Protein AF-A0A0S7WS50-F1 (afdb_monomer)

Foldseek 3Di:
DDPPDPPPPQAADDLVLVVQLVVVLVVCLVVLLVPALRSLVVSLLCQQQQQADCPPQRNRHHPSCVVSQKAKAAQPPRHRHHSVLSNLLRVQLSVLSNLSNDPPVSVVSSVVSNVVSCVQQSVCLVPDPQSHGPSCVRSNIGMGGDDDPDDD

InterPro domains:
  IPR010432 RDD [PF06271] (53-140)

Radius of gyration: 16.13 Å; Cα contacts (8 Å, |Δi|>4): 252; chains: 1; bounding box: 44×35×50 Å

Solvent-accessible surface area (backbone atoms only — not comparable to full-atom values): 7730 Å² total; per-residue (Å²): 132,83,81,78,70,75,82,68,79,78,43,69,46,55,68,67,47,54,49,52,12,48,50,47,44,49,51,54,33,52,61,32,41,72,40,74,46,63,20,13,52,52,26,23,50,41,52,21,31,36,29,16,39,72,47,93,88,42,66,14,18,31,70,18,26,54,76,53,42,36,40,46,20,33,66,89,76,60,43,66,29,41,48,71,44,16,32,54,34,18,44,79,68,19,50,16,39,53,40,32,29,40,75,73,62,18,41,55,55,10,48,52,48,33,51,52,48,50,51,55,39,49,50,35,26,74,69,33,95,82,44,44,28,68,29,28,61,71,41,48,33,44,55,31,46,69,76,73,90,83,76,131

Structure (mmCIF, N/CA/C/O backbone):
data_AF-A0A0S7WS50-F1
#
_entry.id   AF-A0A0S7WS50-F1
#
loop_
_atom_site.group_PDB
_atom_site.id
_atom_site.type_symbol
_atom_site.label_atom_id
_atom_site.label_alt_id
_atom_site.label_comp_id
_atom_site.label_asym_id
_atom_site.label_entity_id
_atom_site.label_seq_id
_atom_site.pdbx_PDB_ins_code
_atom_site.Cartn_x
_atom_site.Cartn_y
_atom_site.Cartn_z
_atom_site.occupancy
_atom_site.B_iso_or_equiv
_atom_site.auth_seq_id
_atom_site.auth_comp_id
_atom_site.auth_asym_id
_atom_site.auth_atom_id
_atom_site.pdbx_PDB_model_num
ATOM 1 N N . MET A 1 1 ? -15.548 21.085 31.345 1.00 38.19 1 MET A N 1
ATOM 2 C CA . MET A 1 1 ? -16.474 20.033 30.889 1.00 38.19 1 MET A CA 1
ATOM 3 C C . MET A 1 1 ? -15.911 19.538 29.576 1.00 38.19 1 MET A C 1
ATOM 5 O O . MET A 1 1 ? -15.878 20.313 28.632 1.00 38.19 1 MET A O 1
ATOM 9 N N . ALA A 1 2 ? -15.294 18.358 29.577 1.00 42.81 2 ALA A N 1
ATOM 10 C CA . ALA A 1 2 ? -14.819 17.744 28.345 1.00 42.81 2 ALA A CA 1
ATOM 11 C C . ALA A 1 2 ? -16.060 17.282 27.576 1.00 42.81 2 ALA A C 1
ATOM 13 O O . ALA A 1 2 ? -16.876 16.563 28.146 1.00 42.81 2 ALA A O 1
ATOM 14 N N . GLU A 1 3 ? -16.243 17.756 26.345 1.00 45.44 3 GLU A N 1
ATOM 15 C CA . GLU A 1 3 ? -17.222 17.171 25.430 1.00 45.44 3 GLU A CA 1
ATOM 16 C C . GLU A 1 3 ? -16.855 15.697 25.247 1.00 45.44 3 GLU A C 1
ATOM 18 O O . GLU A 1 3 ? -15.839 15.367 24.630 1.00 45.44 3 GLU A O 1
ATOM 23 N N . GLU A 1 4 ? -17.662 14.808 25.821 1.00 44.03 4 GLU A N 1
ATOM 24 C CA . GLU A 1 4 ? -17.666 13.401 25.451 1.00 44.03 4 GLU A CA 1
ATOM 25 C C . GLU A 1 4 ? -18.087 13.338 23.980 1.00 44.03 4 GLU A C 1
ATOM 27 O O . GLU A 1 4 ? -19.259 13.476 23.631 1.00 44.03 4 GLU A O 1
ATOM 32 N N . ARG A 1 5 ? -17.094 13.225 23.089 1.00 45.47 5 ARG A N 1
ATOM 33 C CA . ARG A 1 5 ? -17.327 12.953 21.672 1.00 45.47 5 ARG A CA 1
ATOM 34 C C . ARG A 1 5 ? -18.148 11.658 21.612 1.00 45.47 5 ARG A C 1
ATOM 36 O O . ARG A 1 5 ? -17.704 10.678 22.211 1.00 45.47 5 ARG A O 1
ATOM 43 N N . PRO A 1 6 ? -19.298 11.630 20.913 1.00 41.72 6 PRO A N 1
ATOM 44 C CA . PRO A 1 6 ? -20.092 10.416 20.808 1.00 41.72 6 PRO A CA 1
ATOM 45 C C . PRO A 1 6 ? -19.180 9.307 20.290 1.00 41.72 6 PRO A C 1
ATOM 47 O O . PRO A 1 6 ? -18.475 9.515 19.297 1.00 41.72 6 PRO A O 1
ATOM 50 N N . GLU A 1 7 ? -19.143 8.175 20.996 1.00 43.84 7 GLU A N 1
ATOM 51 C CA . GLU A 1 7 ? -18.476 6.964 20.532 1.00 43.84 7 GLU A CA 1
ATOM 52 C C . GLU A 1 7 ? -19.064 6.638 19.159 1.00 43.84 7 GLU A C 1
ATOM 54 O O . GLU A 1 7 ? -20.152 6.074 19.042 1.00 43.84 7 GLU A O 1
ATOM 59 N N . SER A 1 8 ? -18.387 7.078 18.095 1.00 47.41 8 SER A N 1
ATOM 60 C CA . SER A 1 8 ? -18.775 6.743 16.736 1.00 47.41 8 SER A CA 1
ATOM 61 C C . SER A 1 8 ? -18.769 5.229 16.698 1.00 47.41 8 SER A C 1
ATOM 63 O O . SER A 1 8 ? -17.699 4.645 16.876 1.00 47.41 8 SER A O 1
ATOM 65 N N . GLN A 1 9 ? -19.936 4.600 16.548 1.00 44.34 9 GLN A N 1
ATOM 66 C CA . GLN A 1 9 ? -20.025 3.153 16.435 1.00 44.34 9 GLN A CA 1
ATOM 67 C C . GLN A 1 9 ? -19.079 2.735 15.316 1.00 44.34 9 GLN A C 1
ATOM 69 O O . GLN A 1 9 ? -19.343 2.986 14.136 1.00 44.34 9 GLN A O 1
ATOM 74 N N . VAL A 1 10 ? -17.923 2.190 15.703 1.00 54.84 10 VAL A N 1
ATOM 75 C CA . VAL A 1 10 ? -16.849 1.828 14.788 1.00 54.84 10 VAL A CA 1
ATOM 76 C C . VAL A 1 10 ? -17.338 0.613 14.025 1.00 54.84 10 VAL A C 1
ATOM 78 O O . VAL A 1 10 ? -17.096 -0.533 14.395 1.00 54.84 10 VAL A O 1
ATOM 81 N N . THR A 1 11 ? -18.106 0.868 12.973 1.00 63.16 11 THR A N 1
ATOM 82 C CA . THR A 1 11 ? -18.630 -0.189 12.129 1.00 63.16 11 THR A CA 1
ATOM 83 C C . THR A 1 11 ? -17.456 -0.693 11.311 1.00 63.16 11 THR A C 1
ATOM 85 O O . THR A 1 11 ? -16.872 0.040 10.503 1.00 63.16 11 THR A O 1
ATOM 88 N N . LYS A 1 12 ? -17.066 -1.944 11.579 1.00 71.19 12 LYS A N 1
ATOM 89 C CA . LYS A 1 12 ? -16.059 -2.667 10.804 1.00 71.19 12 LYS A CA 1
ATOM 90 C C . LYS A 1 12 ? -16.384 -2.496 9.323 1.00 71.19 12 LYS A C 1
ATOM 92 O O . LYS A 1 12 ? -17.502 -2.775 8.897 1.00 71.19 12 LYS A O 1
ATOM 97 N N . ALA A 1 13 ? -15.403 -2.044 8.547 1.00 78.75 13 ALA A N 1
ATOM 98 C CA . ALA A 1 13 ? -15.597 -1.848 7.120 1.00 78.75 13 ALA A CA 1
ATOM 99 C C . ALA A 1 13 ? -16.007 -3.157 6.430 1.00 78.75 13 ALA A C 1
ATOM 101 O O . ALA A 1 13 ? -15.356 -4.191 6.614 1.00 78.75 13 ALA A O 1
ATOM 102 N N . ASP A 1 14 ? -17.042 -3.076 5.593 1.00 86.50 14 ASP A N 1
ATOM 103 C CA . ASP A 1 14 ? -17.490 -4.177 4.742 1.00 86.50 14 ASP A CA 1
ATOM 104 C C . ASP A 1 14 ? -16.305 -4.709 3.903 1.00 86.50 14 ASP A C 1
ATOM 106 O O . ASP A 1 14 ? -15.660 -3.929 3.182 1.00 86.50 14 ASP A O 1
ATOM 110 N N . PRO A 1 15 ? -15.985 -6.017 3.977 1.00 85.38 15 PRO A N 1
ATOM 111 C CA . PRO A 1 15 ? -14.924 -6.620 3.179 1.00 85.38 15 PRO A CA 1
ATOM 112 C C . PRO A 1 15 ? -15.043 -6.330 1.680 1.00 85.38 15 PRO A C 1
ATOM 114 O O . PRO A 1 15 ? 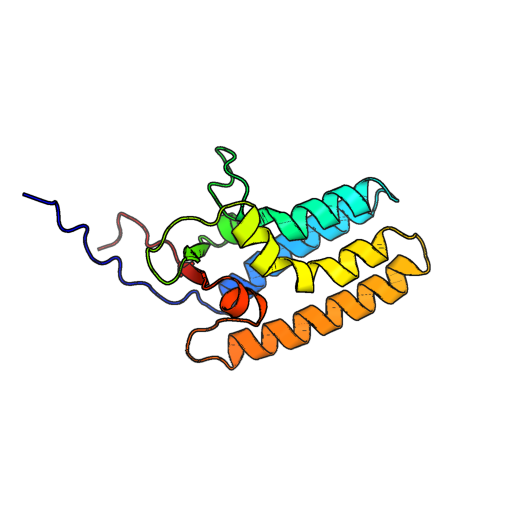-14.021 -6.111 1.024 1.00 85.38 15 PRO A O 1
ATOM 117 N N . LEU A 1 16 ? -16.265 -6.246 1.141 1.00 88.38 16 LEU A N 1
ATOM 118 C CA . LEU A 1 16 ? -16.489 -5.915 -0.263 1.00 88.38 16 LEU A CA 1
ATOM 119 C C . LEU A 1 16 ? -16.052 -4.480 -0.572 1.00 88.38 16 LEU A C 1
ATOM 121 O O . LEU A 1 16 ? -15.366 -4.242 -1.566 1.00 88.38 16 LEU A O 1
ATOM 125 N N . LYS A 1 17 ? -16.365 -3.517 0.305 1.00 90.94 17 LYS A N 1
ATOM 126 C CA . LYS A 1 17 ? -15.907 -2.128 0.143 1.00 90.94 17 LYS A CA 1
ATOM 127 C C . LYS A 1 17 ? -14.389 -2.030 0.225 1.00 90.94 17 LYS A C 1
ATOM 129 O O . LYS A 1 17 ? -13.784 -1.2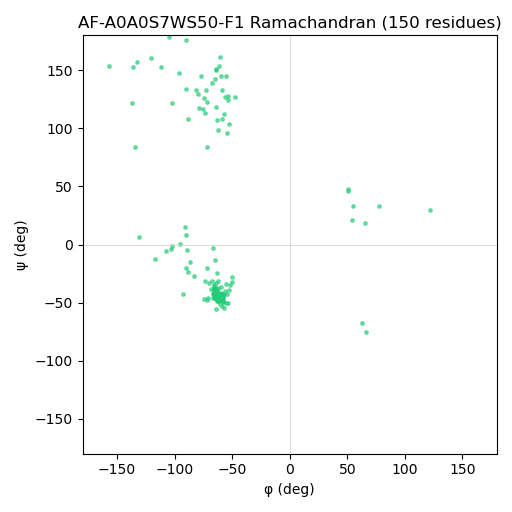77 -0.538 1.00 90.94 17 LYS A O 1
ATOM 134 N N . ARG A 1 18 ? -13.757 -2.809 1.110 1.00 90.75 18 ARG A N 1
ATOM 135 C CA . ARG A 1 18 ? -12.288 -2.879 1.209 1.00 90.75 18 ARG A CA 1
ATOM 136 C C . ARG A 1 18 ? -11.664 -3.436 -0.065 1.00 90.75 18 ARG A C 1
ATOM 138 O O . ARG A 1 18 ? -10.658 -2.897 -0.522 1.00 90.75 18 ARG A O 1
ATOM 145 N N . PHE A 1 19 ? -12.270 -4.469 -0.644 1.00 89.69 19 PHE A N 1
ATOM 146 C CA . PHE A 1 19 ? -11.829 -5.046 -1.907 1.00 89.69 19 PHE A CA 1
ATOM 147 C C . PHE A 1 19 ? -11.969 -4.055 -3.069 1.00 89.69 19 PHE A C 1
ATOM 149 O O . PHE A 1 19 ? -11.007 -3.834 -3.800 1.00 89.69 19 PHE A O 1
ATOM 156 N N . LEU A 1 20 ? -13.115 -3.381 -3.196 1.00 92.69 20 LEU A N 1
ATOM 157 C CA . LEU A 1 20 ? -13.336 -2.368 -4.234 1.00 92.69 20 LEU A CA 1
ATOM 158 C C . LEU A 1 20 ? -12.376 -1.178 -4.099 1.00 92.69 20 LEU A C 1
ATOM 160 O O . LEU A 1 20 ? -11.805 -0.734 -5.093 1.00 92.69 20 LEU A O 1
ATOM 164 N N . ALA A 1 21 ? -12.135 -0.700 -2.875 1.00 93.50 21 ALA A N 1
ATOM 165 C CA . ALA A 1 21 ? -11.150 0.348 -2.612 1.00 93.50 21 ALA A CA 1
ATOM 166 C C . ALA A 1 21 ? -9.755 -0.075 -3.084 1.00 93.50 21 ALA A C 1
ATOM 168 O O . ALA A 1 21 ? -9.048 0.685 -3.741 1.00 93.50 21 ALA A O 1
ATOM 169 N N . PHE A 1 22 ? -9.382 -1.314 -2.771 1.00 91.12 22 PHE A N 1
ATOM 170 C CA . PHE A 1 22 ? -8.125 -1.890 -3.204 1.00 91.12 22 PHE A CA 1
ATOM 171 C C . PHE A 1 22 ? -8.031 -2.005 -4.738 1.00 91.12 22 PHE A C 1
ATOM 173 O O . PHE A 1 22 ? -6.995 -1.641 -5.289 1.00 91.12 22 PHE A O 1
ATOM 180 N N . LEU A 1 23 ? -9.092 -2.434 -5.433 1.00 92.12 23 LEU A N 1
ATOM 181 C CA . LEU A 1 23 ? -9.108 -2.511 -6.900 1.00 92.12 23 LEU A CA 1
ATOM 182 C C . LEU A 1 23 ? -8.893 -1.146 -7.557 1.00 92.12 23 LEU A C 1
ATOM 184 O O . LEU A 1 23 ? -8.126 -1.046 -8.511 1.00 92.12 23 LEU A O 1
ATOM 188 N N . ILE A 1 24 ? -9.527 -0.092 -7.035 1.00 95.31 24 ILE A N 1
ATOM 189 C CA . ILE A 1 24 ? -9.338 1.273 -7.546 1.00 95.31 24 ILE A CA 1
ATOM 190 C C . ILE A 1 24 ? -7.869 1.688 -7.416 1.00 95.31 24 ILE A C 1
ATOM 192 O O . ILE A 1 24 ? -7.272 2.169 -8.378 1.00 95.31 24 ILE A O 1
ATOM 196 N N 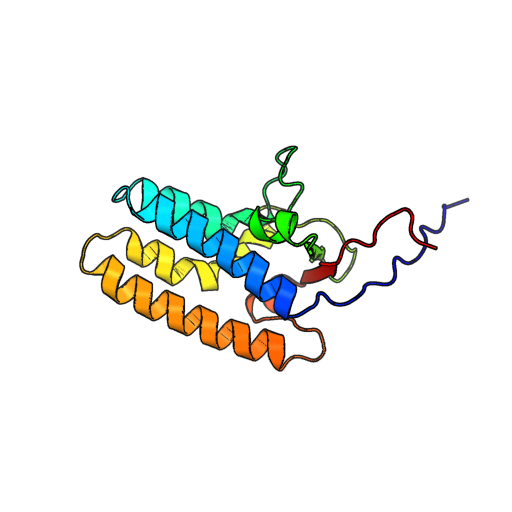. ASP A 1 25 ? -7.262 1.460 -6.251 1.00 93.81 25 ASP A N 1
ATOM 197 C CA . ASP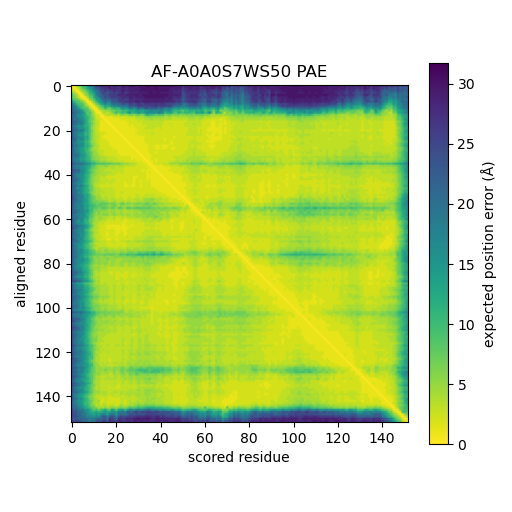 A 1 25 ? -5.848 1.774 -6.037 1.00 93.81 25 ASP A CA 1
ATOM 198 C C . ASP A 1 25 ? -4.925 0.930 -6.932 1.00 93.81 25 ASP A C 1
ATOM 200 O O . ASP A 1 25 ? -3.936 1.443 -7.453 1.00 93.81 25 ASP A O 1
ATOM 204 N N . ALA A 1 26 ? -5.253 -0.347 -7.144 1.00 91.06 26 ALA A N 1
ATOM 205 C CA . ALA A 1 26 ? -4.493 -1.238 -8.015 1.00 91.06 26 ALA A CA 1
ATOM 206 C C . ALA A 1 26 ? -4.531 -0.769 -9.476 1.00 91.06 26 ALA A C 1
ATOM 208 O O . ALA A 1 26 ? -3.500 -0.788 -10.144 1.00 91.06 26 ALA A O 1
ATOM 209 N N . VAL A 1 27 ? -5.681 -0.284 -9.958 1.00 93.88 27 VAL A N 1
ATOM 210 C CA . VAL A 1 27 ? -5.802 0.318 -11.295 1.00 93.88 27 VAL A CA 1
ATOM 211 C C . VAL A 1 27 ? -4.944 1.578 -11.406 1.00 93.88 27 VAL A C 1
ATOM 213 O O . VAL A 1 27 ? -4.239 1.738 -12.400 1.00 93.88 27 VAL A O 1
ATOM 216 N N . ILE A 1 28 ? -4.941 2.446 -10.387 1.00 94.44 28 ILE A N 1
ATOM 217 C CA . ILE A 1 28 ? -4.089 3.648 -10.366 1.00 94.44 28 ILE A CA 1
ATOM 218 C C . ILE A 1 28 ? -2.613 3.256 -10.500 1.00 94.44 28 ILE A C 1
ATOM 220 O O . ILE A 1 28 ? -1.903 3.795 -11.347 1.00 94.44 28 ILE A O 1
ATOM 224 N N . VAL A 1 29 ? -2.156 2.291 -9.701 1.00 92.81 29 VAL A N 1
ATOM 225 C CA . VAL A 1 29 ? -0.768 1.812 -9.738 1.00 92.81 29 VAL A CA 1
ATOM 226 C C . VAL A 1 29 ? -0.446 1.159 -11.077 1.00 92.81 29 VAL A C 1
ATOM 228 O O . VAL A 1 29 ? 0.596 1.455 -11.652 1.00 92.81 29 VAL A O 1
ATOM 231 N N . PHE A 1 30 ? -1.345 0.331 -11.612 1.00 90.00 30 PHE A N 1
ATOM 232 C CA . PHE A 1 30 ? -1.168 -0.304 -12.915 1.00 90.00 30 PHE A CA 1
ATOM 233 C C . PHE A 1 30 ? -0.985 0.733 -14.029 1.00 90.00 30 PHE A C 1
ATOM 235 O O . PHE A 1 30 ? -0.015 0.660 -14.782 1.00 90.00 30 PHE A O 1
ATOM 242 N N . VAL A 1 31 ? -1.855 1.747 -14.090 1.00 91.75 31 VAL A N 1
ATOM 243 C CA . VAL A 1 31 ? -1.748 2.835 -15.073 1.00 91.75 31 VAL A CA 1
ATOM 244 C C . VAL A 1 31 ? -0.426 3.586 -14.921 1.00 91.75 31 VAL A C 1
ATOM 246 O O . VAL A 1 31 ? 0.227 3.864 -15.924 1.00 91.75 31 VAL A O 1
ATOM 249 N N . LEU A 1 32 ? 0.013 3.866 -13.688 1.00 92.06 32 LEU A N 1
ATOM 250 C CA . LEU A 1 32 ? 1.316 4.488 -13.447 1.00 92.06 32 LEU A CA 1
ATOM 251 C C . LEU A 1 32 ? 2.454 3.614 -13.984 1.00 92.06 32 LEU A C 1
ATOM 253 O O . LEU A 1 32 ? 3.319 4.121 -14.688 1.00 92.06 32 LEU A O 1
ATOM 257 N N . THR A 1 33 ? 2.430 2.302 -13.737 1.00 86.62 33 THR A N 1
ATOM 258 C CA . THR A 1 33 ? 3.491 1.379 -14.181 1.00 86.62 33 THR A CA 1
ATOM 259 C C . THR A 1 33 ? 3.625 1.241 -15.702 1.00 86.62 33 THR A C 1
ATOM 261 O O . THR A 1 33 ? 4.657 0.756 -16.162 1.00 86.62 33 THR A O 1
ATOM 264 N N . LEU A 1 34 ? 2.648 1.717 -16.491 1.00 86.25 34 LEU A N 1
ATOM 265 C CA . LEU A 1 34 ? 2.763 1.786 -17.955 1.00 86.25 34 LEU A CA 1
ATOM 266 C C . LEU A 1 34 ? 3.885 2.727 -18.413 1.00 86.25 34 LEU A C 1
ATOM 268 O O . LEU A 1 34 ? 4.407 2.555 -19.512 1.00 86.25 34 LEU A O 1
ATOM 272 N N . ILE A 1 35 ? 4.269 3.704 -17.583 1.00 90.06 35 ILE A N 1
ATOM 273 C CA . ILE A 1 35 ? 5.454 4.538 -17.798 1.00 90.06 35 ILE A CA 1
ATOM 274 C C . ILE A 1 35 ? 6.645 3.819 -17.143 1.00 90.06 35 ILE A C 1
ATOM 276 O O . ILE A 1 35 ? 6.726 3.785 -15.909 1.00 90.06 35 ILE A O 1
ATOM 280 N N . PRO A 1 36 ? 7.589 3.248 -17.917 1.00 85.12 36 PRO A N 1
ATOM 281 C CA . PRO A 1 36 ? 8.665 2.444 -17.349 1.00 85.12 36 PRO A CA 1
ATOM 282 C C . PRO A 1 36 ? 9.512 3.240 -16.358 1.00 85.12 36 PRO A C 1
ATOM 284 O O . PRO A 1 36 ? 9.775 4.426 -16.564 1.00 85.12 36 PRO A O 1
ATOM 287 N N . ILE A 1 37 ? 9.983 2.565 -15.307 1.00 89.12 37 ILE A N 1
ATOM 288 C CA . ILE A 1 37 ? 10.865 3.095 -14.255 1.00 89.12 37 ILE A CA 1
ATOM 289 C C . ILE A 1 37 ? 10.223 4.226 -13.436 1.00 89.12 37 ILE A C 1
ATOM 291 O O . ILE A 1 37 ? 9.926 4.016 -12.265 1.00 89.12 37 ILE A O 1
ATOM 295 N N . ILE A 1 38 ? 9.972 5.401 -14.023 1.00 93.88 38 ILE A N 1
ATOM 296 C CA . ILE A 1 38 ? 9.396 6.570 -13.335 1.00 93.88 38 ILE A CA 1
ATOM 297 C C . ILE A 1 38 ? 7.999 6.246 -12.811 1.00 93.88 38 ILE A C 1
ATOM 299 O O . ILE A 1 38 ? 7.700 6.474 -11.641 1.00 93.88 38 ILE A O 1
ATOM 303 N N . GLY A 1 39 ? 7.149 5.671 -13.657 1.00 92.75 39 GLY A N 1
ATOM 304 C CA . GLY A 1 39 ? 5.809 5.271 -13.261 1.00 92.75 39 GLY A CA 1
ATOM 305 C C . GLY A 1 39 ? 5.806 4.154 -12.220 1.00 92.75 39 GLY A C 1
ATOM 306 O O . GLY A 1 39 ? 5.018 4.194 -11.278 1.00 92.75 39 GLY A O 1
ATOM 307 N N . GLY A 1 40 ? 6.755 3.218 -12.317 1.00 91.44 40 GLY A N 1
ATOM 308 C CA . GLY A 1 40 ? 6.995 2.202 -11.288 1.00 91.44 40 GLY A CA 1
ATOM 309 C C . GLY A 1 40 ? 7.399 2.803 -9.938 1.00 91.44 40 GLY A C 1
ATOM 310 O O . GLY A 1 40 ? 6.844 2.424 -8.910 1.00 91.44 40 GLY A O 1
ATOM 311 N N . LEU A 1 41 ? 8.306 3.786 -9.931 1.00 94.94 41 LEU A N 1
ATOM 312 C CA . LEU A 1 41 ? 8.728 4.499 -8.720 1.00 94.94 41 LEU A CA 1
ATOM 313 C C . LEU A 1 41 ? 7.564 5.264 -8.079 1.00 94.94 41 LEU A C 1
ATOM 315 O O . LEU A 1 41 ? 7.350 5.157 -6.872 1.00 94.94 41 LEU A O 1
ATOM 319 N N . ILE A 1 42 ? 6.780 5.993 -8.881 1.00 96.00 42 ILE A N 1
ATOM 320 C CA . ILE A 1 42 ? 5.598 6.722 -8.398 1.00 96.00 42 ILE A CA 1
ATOM 321 C C . ILE A 1 42 ? 4.539 5.739 -7.882 1.00 96.00 42 ILE A C 1
ATOM 323 O O . ILE A 1 42 ? 3.972 5.960 -6.815 1.00 96.00 42 ILE A O 1
ATOM 327 N N . GLY A 1 43 ? 4.296 4.636 -8.593 1.00 94.88 43 GLY A N 1
ATOM 328 C CA . GLY A 1 43 ? 3.360 3.589 -8.184 1.00 94.88 43 GLY A CA 1
ATOM 329 C C . GLY A 1 43 ? 3.768 2.913 -6.873 1.00 94.88 43 GLY A C 1
ATOM 330 O O . GLY A 1 43 ? 2.931 2.724 -5.992 1.00 94.88 43 GLY A O 1
ATOM 331 N N . ALA A 1 44 ? 5.057 2.615 -6.695 1.00 94.38 44 ALA A N 1
ATOM 332 C CA . ALA A 1 44 ? 5.588 2.069 -5.449 1.00 94.38 44 ALA A CA 1
ATOM 333 C C . ALA A 1 44 ? 5.458 3.072 -4.292 1.00 94.38 44 ALA A C 1
ATOM 335 O O . ALA A 1 44 ? 4.967 2.714 -3.219 1.00 94.38 44 ALA A O 1
ATOM 336 N N . ALA A 1 45 ? 5.819 4.341 -4.515 1.00 95.44 45 ALA A N 1
ATOM 337 C CA . ALA A 1 45 ? 5.642 5.401 -3.525 1.00 95.44 45 ALA A CA 1
ATOM 338 C C . ALA A 1 45 ? 4.164 5.564 -3.137 1.00 95.44 45 ALA A C 1
ATOM 340 O O . ALA A 1 45 ? 3.839 5.649 -1.952 1.00 95.44 45 ALA A O 1
ATOM 341 N N . TYR A 1 46 ? 3.259 5.528 -4.117 1.00 95.56 46 TYR A N 1
ATOM 342 C CA . TYR A 1 46 ? 1.824 5.532 -3.868 1.00 95.56 46 TYR A CA 1
ATOM 343 C C . TYR A 1 46 ? 1.415 4.335 -3.008 1.00 95.56 46 TYR A C 1
ATOM 345 O O . TYR A 1 46 ? 0.827 4.531 -1.953 1.00 95.56 46 TYR A O 1
ATOM 353 N N . MET A 1 47 ? 1.777 3.104 -3.373 1.00 94.69 47 MET A N 1
ATOM 354 C CA . MET A 1 47 ? 1.397 1.907 -2.610 1.00 94.69 47 MET A CA 1
ATOM 355 C C . MET A 1 47 ? 1.790 1.983 -1.135 1.00 94.69 47 MET A C 1
ATOM 357 O O . MET A 1 47 ? 0.990 1.641 -0.264 1.00 94.69 47 MET A O 1
ATOM 361 N N . VAL A 1 48 ? 2.996 2.471 -0.854 1.00 95.88 48 VAL A N 1
ATOM 362 C CA . VAL A 1 48 ? 3.526 2.598 0.505 1.00 95.88 48 VAL A CA 1
ATOM 363 C C . VAL A 1 48 ? 2.837 3.729 1.276 1.00 95.88 48 VAL A C 1
ATOM 365 O O . VAL A 1 48 ? 2.388 3.529 2.408 1.00 95.88 48 VAL A O 1
ATOM 368 N N . PHE A 1 49 ? 2.705 4.912 0.673 1.00 96.31 49 PHE A N 1
ATOM 369 C CA . PHE A 1 49 ? 2.315 6.139 1.377 1.00 96.31 49 PHE A CA 1
ATOM 370 C C . PHE A 1 49 ? 0.862 6.577 1.168 1.00 96.31 49 PHE A C 1
ATOM 372 O O . PHE A 1 49 ? 0.429 7.529 1.815 1.00 96.31 49 PHE A O 1
ATOM 379 N N . ARG A 1 50 ? 0.079 5.889 0.323 1.00 94.12 50 ARG A N 1
ATOM 380 C CA . ARG A 1 50 ? -1.295 6.273 -0.070 1.00 94.12 50 ARG A CA 1
ATOM 381 C C . ARG A 1 50 ? -2.220 6.606 1.092 1.00 94.12 50 ARG A C 1
ATOM 383 O O . ARG A 1 50 ? -3.153 7.372 0.910 1.00 94.12 50 ARG A O 1
ATOM 390 N N . ASP A 1 51 ? -1.993 6.028 2.267 1.00 92.75 51 ASP A N 1
ATOM 391 C CA . ASP A 1 51 ? -2.839 6.247 3.434 1.00 92.75 51 ASP A CA 1
ATOM 392 C C . ASP A 1 51 ? -2.246 7.210 4.467 1.00 92.75 51 ASP A C 1
ATOM 394 O O . ASP A 1 51 ? -2.884 7.456 5.480 1.00 92.75 51 ASP A O 1
ATOM 398 N N . GLY A 1 52 ? -1.041 7.726 4.236 1.00 90.62 52 GLY A N 1
ATOM 399 C CA . GLY A 1 52 ? -0.360 8.672 5.121 1.00 90.62 52 GLY A CA 1
ATOM 400 C C . GLY A 1 52 ? -0.308 10.093 4.570 1.00 90.62 52 GLY A C 1
ATOM 401 O O . GLY A 1 52 ? 0.179 10.993 5.243 1.00 90.62 52 GLY A O 1
ATOM 402 N N . PHE A 1 53 ? -0.772 10.312 3.336 1.00 91.06 53 PHE A N 1
ATOM 403 C CA . PHE A 1 53 ? -0.780 11.641 2.739 1.00 91.06 53 PHE A CA 1
ATOM 404 C C . PHE A 1 53 ? -1.878 12.530 3.336 1.00 91.06 53 PHE A C 1
ATOM 406 O O . PHE A 1 53 ? -3.072 12.218 3.286 1.00 91.06 53 PHE A O 1
ATOM 413 N N . GLU A 1 54 ? -1.464 13.703 3.809 1.00 87.44 54 GLU A N 1
ATOM 414 C CA . GLU A 1 54 ? -2.334 14.728 4.397 1.00 87.44 54 GLU A CA 1
ATOM 415 C C . GLU A 1 54 ? -2.854 15.751 3.379 1.00 87.44 54 GLU A C 1
ATOM 417 O O . GLU A 1 54 ? -3.385 16.797 3.750 1.00 87.44 54 GLU A O 1
ATOM 422 N N . PHE A 1 55 ? -2.742 15.473 2.075 1.00 87.31 55 PHE A N 1
ATOM 423 C CA . PHE A 1 55 ? -3.304 16.374 1.070 1.00 87.31 55 PHE A CA 1
ATOM 424 C C . PHE A 1 55 ? -4.795 16.607 1.331 1.00 87.31 55 PHE A C 1
ATOM 426 O O . PHE A 1 55 ? -5.520 15.688 1.730 1.00 87.31 55 PHE A O 1
ATOM 433 N N . THR A 1 56 ? -5.264 17.823 1.042 1.00 84.12 56 THR A N 1
ATOM 434 C CA . THR A 1 56 ? -6.644 18.280 1.295 1.00 84.12 56 THR A CA 1
ATOM 435 C C . THR A 1 56 ? -7.704 17.312 0.767 1.00 84.12 56 THR A C 1
ATOM 437 O O . THR A 1 56 ? -8.768 17.149 1.372 1.00 84.12 56 THR A O 1
ATOM 440 N N . PHE A 1 57 ? -7.404 16.624 -0.337 1.00 85.81 57 PHE A N 1
ATOM 441 C CA . PHE A 1 57 ? -8.281 15.632 -0.937 1.00 85.81 57 PHE A CA 1
ATOM 442 C C . PHE A 1 57 ? -8.107 14.210 -0.387 1.00 85.81 57 PHE A C 1
ATOM 444 O O . PHE A 1 57 ? -9.070 13.461 -0.498 1.00 85.81 57 PHE A O 1
ATOM 451 N N . MET A 1 58 ? -6.967 13.809 0.184 1.00 86.94 58 MET A N 1
ATOM 452 C CA . MET A 1 58 ? -6.762 12.445 0.705 1.00 86.94 58 MET A CA 1
ATOM 453 C C . MET A 1 58 ? -7.096 12.324 2.189 1.00 86.94 58 MET A C 1
ATOM 455 O O . MET A 1 58 ? -7.786 11.382 2.561 1.00 86.94 58 MET A O 1
ATOM 459 N N . LYS A 1 59 ? -6.708 13.292 3.027 1.00 87.75 59 LYS A N 1
ATOM 460 C CA . LYS A 1 59 ? -7.011 13.294 4.472 1.00 87.75 59 LYS A CA 1
ATOM 461 C C . LYS A 1 59 ? -6.642 11.966 5.181 1.00 87.75 59 LYS A C 1
ATOM 463 O O . LYS A 1 59 ? -7.464 11.428 5.927 1.00 87.75 59 LYS A O 1
ATOM 468 N N . GLY A 1 60 ? -5.446 11.417 4.924 1.00 89.50 60 GLY A N 1
ATOM 469 C CA . GLY A 1 60 ? -4.946 10.201 5.594 1.00 89.50 60 GLY A CA 1
ATOM 470 C C . GLY A 1 60 ? -5.550 8.885 5.080 1.00 89.50 60 GLY A C 1
ATOM 471 O O . GLY A 1 60 ? -5.787 7.951 5.848 1.00 89.50 60 GLY A O 1
ATOM 472 N N . ARG A 1 61 ? -5.876 8.816 3.784 1.00 93.12 61 ARG A N 1
ATOM 473 C CA . ARG A 1 61 ? -6.371 7.604 3.109 1.00 93.12 61 ARG A CA 1
ATOM 474 C C . ARG A 1 61 ? -6.118 7.652 1.609 1.00 93.12 61 ARG A C 1
ATOM 476 O O . ARG A 1 61 ? -6.102 8.716 0.998 1.00 93.12 61 ARG A O 1
ATOM 483 N N . SER A 1 62 ? -6.020 6.464 1.034 1.00 94.94 62 SER A N 1
ATOM 484 C CA . SER A 1 62 ? -5.946 6.232 -0.408 1.00 94.94 62 SER A CA 1
ATOM 485 C C . SER A 1 62 ? -7.171 6.733 -1.174 1.00 94.94 62 SER A C 1
ATOM 487 O O . SER A 1 62 ? -8.256 6.929 -0.615 1.00 94.94 62 SER A O 1
ATOM 489 N N . LEU A 1 63 ? -7.005 6.897 -2.489 1.00 95.00 63 LEU A N 1
ATOM 490 C CA . LEU A 1 63 ? -8.065 7.373 -3.379 1.00 95.00 63 LEU A CA 1
ATOM 491 C C . LEU A 1 63 ? -9.207 6.361 -3.480 1.00 95.00 63 LEU A C 1
ATOM 493 O O . LEU A 1 63 ? -10.371 6.750 -3.379 1.00 95.00 63 LEU A O 1
ATOM 497 N N . GLY A 1 64 ? -8.892 5.071 -3.593 1.00 94.06 64 GLY A N 1
ATOM 498 C CA . GLY A 1 64 ? -9.886 4.006 -3.580 1.00 94.06 64 GLY A CA 1
ATOM 499 C C . GLY A 1 64 ? -10.648 3.941 -2.261 1.00 94.06 64 GLY A C 1
ATOM 500 O O . GLY A 1 64 ? -11.876 3.872 -2.255 1.00 94.06 64 GLY A O 1
ATOM 501 N N . LYS A 1 65 ? -9.956 4.058 -1.121 1.00 94.31 65 LYS A N 1
ATOM 502 C CA . LYS A 1 65 ? -10.629 4.107 0.189 1.00 94.31 65 LYS A CA 1
ATOM 503 C C . LYS A 1 65 ? -11.519 5.326 0.329 1.00 94.31 65 LYS A C 1
ATOM 505 O O . LYS A 1 65 ? -12.625 5.199 0.837 1.00 94.31 65 LYS A O 1
ATOM 510 N N . LYS A 1 66 ? -11.088 6.487 -0.162 1.00 93.56 66 LYS A N 1
ATOM 511 C CA . LYS A 1 66 ? -11.938 7.677 -0.203 1.00 93.56 66 LYS A CA 1
ATOM 512 C C . LYS A 1 66 ? -13.196 7.440 -1.043 1.00 93.56 66 LYS A C 1
ATOM 514 O O . LYS A 1 66 ? -14.284 7.773 -0.582 1.00 93.56 66 LYS A O 1
ATOM 519 N N . ALA A 1 67 ? -13.062 6.846 -2.230 1.00 93.12 67 ALA A N 1
ATOM 520 C CA . ALA A 1 67 ? -14.198 6.513 -3.091 1.00 93.12 67 ALA A CA 1
ATOM 521 C C . ALA A 1 67 ? -15.184 5.553 -2.400 1.00 93.12 67 ALA A C 1
ATOM 523 O O . ALA A 1 67 ? -16.395 5.727 -2.513 1.00 93.12 67 ALA A O 1
ATOM 524 N N . MET A 1 68 ? -14.666 4.608 -1.612 1.00 93.69 68 MET A N 1
ATOM 525 C CA . MET A 1 68 ? -15.462 3.644 -0.845 1.00 93.69 68 MET A CA 1
ATOM 526 C C . MET A 1 68 ? -15.837 4.105 0.571 1.00 93.69 68 MET A C 1
ATOM 528 O O . MET A 1 68 ? -16.371 3.307 1.336 1.00 93.69 68 MET A O 1
ATOM 532 N N . ARG A 1 69 ? -15.570 5.370 0.935 1.00 91.50 69 ARG A N 1
ATOM 533 C CA . ARG A 1 69 ? -15.840 5.951 2.271 1.00 91.50 69 ARG A CA 1
ATOM 534 C C . ARG A 1 69 ? -15.214 5.185 3.433 1.00 91.50 69 ARG A C 1
ATOM 536 O O . ARG A 1 69 ? -15.733 5.141 4.544 1.00 91.50 69 ARG A O 1
ATOM 543 N N . LEU A 1 70 ? -14.056 4.608 3.171 1.00 92.44 70 LEU A N 1
ATOM 544 C CA . LEU A 1 70 ? -13.258 3.913 4.157 1.00 92.44 70 LEU A CA 1
ATOM 545 C C . LEU A 1 70 ? -12.191 4.840 4.707 1.00 92.44 70 LEU A C 1
ATOM 547 O O . LEU A 1 70 ? -11.645 5.689 3.990 1.00 92.44 70 LEU A O 1
ATOM 551 N N . LYS A 1 71 ? -11.857 4.643 5.978 1.00 92.69 71 LYS A N 1
ATOM 552 C CA . LYS A 1 71 ? -10.785 5.375 6.635 1.00 92.69 71 LYS A CA 1
ATOM 553 C C . LYS A 1 71 ? -9.943 4.432 7.491 1.00 92.69 71 LYS A C 1
ATOM 555 O O . LYS A 1 71 ? -10.484 3.749 8.354 1.00 92.69 71 LYS A O 1
ATOM 560 N N . PRO A 1 72 ? -8.628 4.341 7.245 1.00 92.75 72 PRO A N 1
ATOM 561 C CA . PRO A 1 72 ? -7.733 3.652 8.149 1.00 92.75 72 PRO A CA 1
ATOM 562 C C . PRO A 1 72 ? -7.398 4.563 9.333 1.00 92.75 72 PRO A C 1
ATOM 564 O O . PRO A 1 72 ? -6.987 5.710 9.145 1.00 92.75 72 PRO A O 1
ATOM 567 N N . VAL A 1 73 ? -7.550 4.042 10.543 1.00 93.06 73 VAL A N 1
ATOM 568 C CA . VAL A 1 73 ? -7.258 4.755 11.790 1.00 93.06 73 VAL A CA 1
ATOM 569 C C . VAL A 1 73 ? -6.421 3.883 12.721 1.00 93.06 73 VAL A C 1
ATOM 571 O O . VAL A 1 73 ? -6.421 2.654 12.591 1.00 93.06 73 VAL A O 1
ATOM 574 N N . LEU A 1 74 ? -5.686 4.502 13.643 1.00 92.38 74 LEU A N 1
ATOM 575 C CA . LEU A 1 74 ? -5.015 3.777 14.722 1.00 92.38 74 LEU A CA 1
ATOM 576 C C . LEU A 1 74 ? -6.058 3.126 15.640 1.00 92.38 74 LEU A C 1
ATOM 578 O O . LEU A 1 74 ? -7.115 3.691 15.901 1.00 92.38 74 LEU A O 1
ATOM 582 N N . THR A 1 75 ? -5.764 1.921 16.124 1.00 88.88 75 THR A N 1
ATOM 583 C CA . THR A 1 75 ? -6.687 1.159 16.984 1.00 88.88 75 THR A CA 1
ATOM 584 C C . THR A 1 75 ? -6.820 1.803 18.366 1.00 88.88 75 THR A C 1
ATOM 586 O O . THR A 1 75 ? -7.889 1.737 18.957 1.00 88.88 75 THR A O 1
ATOM 589 N N . GLU A 1 76 ? -5.748 2.418 18.868 1.00 87.38 76 GLU A N 1
ATOM 590 C CA . GLU A 1 76 ? -5.675 2.964 20.229 1.00 87.38 76 GLU A CA 1
ATOM 591 C C . GLU A 1 76 ? -6.471 4.266 20.394 1.00 87.38 76 GLU A C 1
ATOM 593 O O . GLU A 1 76 ? -7.237 4.402 21.340 1.00 87.38 76 GLU A O 1
ATOM 598 N N . ASP A 1 77 ? -6.319 5.211 19.463 1.00 86.94 77 ASP A N 1
ATOM 599 C CA . ASP A 1 77 ? -6.832 6.582 19.604 1.00 86.94 77 ASP A CA 1
ATOM 600 C C . ASP A 1 77 ? -7.629 7.080 18.387 1.00 86.94 77 ASP A C 1
ATOM 602 O O . ASP A 1 77 ? -7.991 8.256 18.307 1.00 86.94 77 ASP A O 1
ATOM 606 N N . GLN A 1 78 ? -7.888 6.199 17.415 1.00 86.56 78 GLN A N 1
ATOM 607 C CA . GLN A 1 78 ? -8.592 6.504 16.167 1.00 86.56 78 GLN A CA 1
ATOM 608 C C . GLN A 1 78 ? -8.001 7.677 15.367 1.00 86.56 78 GLN A C 1
ATOM 610 O O . GLN A 1 78 ? -8.674 8.259 14.506 1.00 86.56 78 GLN A O 1
ATOM 615 N N . ARG A 1 79 ? -6.726 8.023 15.592 1.00 89.62 79 ARG A N 1
ATOM 616 C CA . ARG A 1 79 ? -6.052 9.036 14.780 1.00 89.62 79 ARG A CA 1
ATOM 617 C C . ARG A 1 79 ? -5.925 8.577 13.335 1.00 89.62 79 ARG A C 1
ATOM 619 O O . ARG A 1 79 ? -5.842 7.385 13.025 1.00 89.62 79 ARG A O 1
ATOM 626 N N . VAL A 1 80 ? -5.907 9.561 12.437 1.00 90.88 80 VAL A N 1
ATOM 627 C CA . VAL A 1 80 ? -5.623 9.326 11.021 1.00 90.88 80 VAL A CA 1
ATOM 628 C C . VAL A 1 80 ? -4.200 8.810 10.860 1.00 90.88 80 VAL A C 1
ATOM 630 O O . VAL A 1 80 ? -3.319 9.118 11.659 1.00 90.88 80 VAL A O 1
ATOM 633 N N . CYS A 1 81 ? -3.984 8.009 9.826 1.00 90.81 81 CYS A N 1
ATOM 634 C CA . CYS A 1 81 ? -2.669 7.445 9.580 1.00 90.81 81 CYS A CA 1
ATOM 635 C C . CYS A 1 81 ? -1.714 8.519 9.052 1.00 90.81 81 CYS A C 1
ATOM 637 O O . CYS A 1 81 ? -2.056 9.250 8.125 1.00 90.81 81 CYS A O 1
ATOM 639 N N . ASP A 1 82 ? -0.514 8.566 9.622 1.00 93.31 82 ASP A N 1
ATOM 640 C CA . ASP A 1 82 ? 0.608 9.365 9.138 1.00 93.31 82 ASP A CA 1
ATOM 641 C C . ASP A 1 82 ? 1.464 8.564 8.134 1.00 93.31 82 ASP A C 1
ATOM 643 O O . ASP A 1 82 ? 1.220 7.378 7.863 1.00 93.31 82 ASP A O 1
ATOM 647 N N . LEU A 1 83 ? 2.477 9.205 7.542 1.00 94.38 83 LEU A N 1
ATOM 648 C CA . LEU A 1 83 ? 3.379 8.553 6.582 1.00 94.38 83 LEU A CA 1
ATOM 649 C C . LEU A 1 83 ? 4.103 7.322 7.173 1.00 94.38 83 LEU A C 1
ATOM 651 O O . LEU A 1 83 ? 4.076 6.275 6.516 1.00 94.38 83 LEU A O 1
ATOM 655 N N . PRO A 1 84 ? 4.694 7.372 8.387 1.00 95.19 84 PRO A N 1
ATOM 656 C CA . PRO A 1 84 ? 5.286 6.196 9.029 1.00 95.19 84 PRO A CA 1
ATOM 657 C C . PRO A 1 84 ? 4.299 5.043 9.239 1.00 95.19 84 PRO A C 1
ATOM 659 O O . PRO A 1 84 ? 4.631 3.888 8.959 1.00 95.19 84 PRO A O 1
ATOM 662 N N . THR A 1 85 ? 3.080 5.329 9.699 1.00 94.62 85 THR A N 1
ATOM 663 C CA . THR A 1 85 ? 2.046 4.305 9.905 1.00 94.62 85 THR A CA 1
ATOM 664 C C . THR A 1 85 ? 1.603 3.711 8.572 1.00 94.62 85 THR A C 1
ATOM 666 O O . THR A 1 85 ? 1.485 2.491 8.455 1.00 94.62 85 THR A O 1
ATOM 669 N N . SER A 1 86 ? 1.425 4.536 7.533 1.00 95.88 86 SER A N 1
ATOM 670 C CA . SER A 1 86 ? 1.128 4.057 6.177 1.00 95.88 86 SER A CA 1
ATOM 671 C C . SER A 1 86 ? 2.226 3.131 5.657 1.00 95.88 86 SER A C 1
ATOM 673 O O . SER A 1 86 ? 1.916 2.048 5.159 1.00 95.88 86 SER A O 1
ATOM 675 N N . PHE A 1 87 ? 3.496 3.508 5.836 1.00 96.50 87 PHE A N 1
ATOM 676 C CA . PHE A 1 87 ? 4.634 2.679 5.448 1.00 96.50 87 PHE A CA 1
ATOM 677 C C . PHE A 1 87 ? 4.581 1.311 6.136 1.00 96.50 87 PHE A C 1
ATOM 679 O O . PHE A 1 87 ? 4.540 0.284 5.456 1.00 96.50 87 PHE A O 1
ATOM 686 N N . LYS A 1 88 ? 4.494 1.285 7.476 1.00 95.56 88 LYS A N 1
ATOM 687 C CA . LYS A 1 88 ? 4.422 0.045 8.275 1.00 95.56 88 LYS A CA 1
ATOM 688 C C . LYS A 1 88 ? 3.269 -0.863 7.850 1.00 95.56 88 LYS A C 1
ATOM 690 O O . LYS A 1 88 ? 3.406 -2.083 7.878 1.00 95.56 88 LYS A O 1
ATOM 695 N N . ARG A 1 89 ? 2.153 -0.276 7.416 1.00 94.00 89 ARG A N 1
ATOM 696 C CA . ARG A 1 89 ? 0.954 -1.013 7.016 1.00 94.00 89 ARG A CA 1
ATOM 697 C C . ARG A 1 89 ? 0.989 -1.544 5.583 1.00 94.00 89 ARG A C 1
ATOM 699 O O . ARG A 1 89 ? 0.294 -2.510 5.267 1.00 94.00 89 ARG A O 1
ATOM 706 N N . ASN A 1 90 ? 1.729 -0.895 4.688 1.00 95.38 90 ASN A N 1
ATOM 707 C CA . ASN A 1 90 ? 1.639 -1.153 3.249 1.00 95.38 90 ASN A CA 1
ATOM 708 C C . ASN A 1 90 ? 2.928 -1.694 2.620 1.00 95.38 90 ASN A C 1
ATOM 710 O O . ASN A 1 90 ? 2.861 -2.178 1.494 1.00 95.38 90 ASN A O 1
ATOM 714 N N . TRP A 1 91 ? 4.075 -1.666 3.308 1.00 94.00 91 TRP A N 1
ATOM 715 C CA . TRP A 1 91 ? 5.354 -2.079 2.714 1.00 94.00 91 TRP A CA 1
ATOM 716 C C . TRP A 1 91 ? 5.325 -3.507 2.147 1.00 94.00 91 TRP A C 1
ATOM 718 O O . TRP A 1 91 ? 5.817 -3.711 1.043 1.00 94.00 91 TRP A O 1
ATOM 728 N N . ILE A 1 92 ? 4.671 -4.463 2.828 1.00 91.81 92 ILE A N 1
ATOM 729 C CA . ILE A 1 92 ? 4.523 -5.857 2.353 1.00 91.81 92 ILE A CA 1
ATOM 730 C C . ILE A 1 92 ? 3.827 -5.893 0.989 1.00 91.81 92 ILE A C 1
ATOM 732 O O . ILE A 1 92 ? 4.265 -6.581 0.071 1.00 91.81 92 ILE A O 1
ATOM 736 N N . LEU A 1 93 ? 2.769 -5.094 0.837 1.00 91.88 93 LEU A N 1
ATOM 737 C CA . LEU A 1 93 ? 2.000 -4.990 -0.401 1.00 91.88 93 LEU A CA 1
ATOM 738 C C . LEU A 1 93 ? 2.744 -4.261 -1.521 1.00 91.88 93 LEU A C 1
ATOM 740 O O . LEU A 1 93 ? 2.377 -4.406 -2.684 1.00 91.88 93 LEU A O 1
ATOM 744 N N . ALA A 1 94 ? 3.755 -3.462 -1.181 1.00 93.38 94 ALA A N 1
ATOM 745 C CA . ALA A 1 94 ? 4.539 -2.701 -2.142 1.00 93.38 94 ALA A CA 1
ATOM 746 C C . ALA A 1 94 ? 5.722 -3.491 -2.721 1.00 93.38 94 ALA A C 1
ATOM 748 O O . ALA A 1 94 ? 6.259 -3.079 -3.746 1.00 93.38 94 ALA A O 1
ATOM 749 N N . ILE A 1 95 ? 6.122 -4.621 -2.116 1.00 93.62 95 ILE A N 1
ATOM 750 C CA . ILE A 1 95 ? 7.290 -5.416 -2.549 1.00 93.62 95 ILE A CA 1
ATOM 751 C C . ILE A 1 95 ? 7.196 -5.771 -4.034 1.00 93.62 95 ILE A C 1
ATOM 753 O O . ILE A 1 95 ? 8.127 -5.520 -4.798 1.00 93.62 95 ILE A O 1
ATOM 757 N N . GLY A 1 96 ? 6.059 -6.320 -4.462 1.00 92.31 96 GLY A N 1
ATOM 758 C CA . GLY A 1 96 ? 5.881 -6.700 -5.859 1.00 92.31 96 GLY A CA 1
ATOM 759 C C . GLY A 1 96 ? 5.866 -5.492 -6.806 1.00 92.31 96 GLY A C 1
ATOM 760 O O . GLY A 1 96 ? 6.444 -5.566 -7.888 1.00 92.31 96 GLY A O 1
ATOM 761 N N . THR A 1 97 ? 5.320 -4.347 -6.379 1.00 91.31 97 THR A N 1
ATOM 762 C CA . THR A 1 97 ? 5.367 -3.089 -7.146 1.00 91.31 97 THR A CA 1
ATOM 763 C C . THR A 1 97 ? 6.794 -2.551 -7.292 1.00 91.31 97 THR A C 1
ATOM 765 O O . THR A 1 97 ? 7.153 -2.065 -8.359 1.00 91.31 97 THR A O 1
ATOM 768 N N . VAL A 1 98 ? 7.632 -2.674 -6.256 1.00 94.56 98 VAL A N 1
ATOM 769 C CA . VAL A 1 98 ? 9.053 -2.287 -6.314 1.00 94.56 98 VAL A CA 1
ATOM 770 C C . VAL A 1 98 ? 9.817 -3.174 -7.298 1.00 94.56 98 VAL A C 1
ATOM 772 O O . VAL A 1 98 ? 10.586 -2.670 -8.110 1.00 94.56 98 VAL A O 1
ATOM 775 N N . ILE A 1 99 ? 9.572 -4.486 -7.288 1.00 93.88 99 ILE A N 1
ATOM 776 C CA . ILE A 1 99 ? 10.182 -5.413 -8.255 1.00 93.88 99 ILE A CA 1
ATOM 777 C C . ILE A 1 99 ? 9.745 -5.063 -9.686 1.00 93.88 99 ILE A C 1
ATOM 779 O O . ILE A 1 99 ? 10.568 -5.076 -10.602 1.00 93.88 99 ILE A O 1
ATOM 783 N N . ALA A 1 100 ? 8.486 -4.655 -9.867 1.00 91.12 100 ALA A N 1
ATOM 784 C CA . ALA A 1 100 ? 7.934 -4.221 -11.149 1.00 91.12 100 ALA A CA 1
ATOM 785 C C . ALA A 1 100 ? 8.530 -2.912 -11.707 1.00 91.12 100 ALA A C 1
ATOM 787 O O . ALA A 1 100 ? 8.203 -2.531 -12.830 1.00 91.12 100 ALA A O 1
ATOM 788 N N . ILE A 1 101 ? 9.440 -2.239 -10.992 1.00 92.75 101 ILE A N 1
ATOM 789 C CA . ILE A 1 101 ? 10.217 -1.117 -11.545 1.00 92.75 101 ILE A CA 1
ATOM 790 C C . ILE A 1 101 ? 11.119 -1.595 -12.693 1.00 92.75 101 ILE A C 1
ATOM 792 O O . ILE A 1 101 ? 11.339 -0.849 -13.648 1.00 92.75 101 ILE A O 1
ATOM 796 N N . ILE A 1 102 ? 11.619 -2.835 -12.620 1.00 92.50 102 ILE A N 1
ATOM 797 C CA . ILE A 1 102 ? 12.470 -3.434 -13.653 1.00 92.50 102 ILE A CA 1
ATOM 798 C C . ILE A 1 102 ? 11.577 -3.912 -14.814 1.00 92.50 102 ILE A C 1
ATOM 800 O O . ILE A 1 102 ? 10.761 -4.816 -14.614 1.00 92.50 102 ILE A O 1
ATOM 804 N N . PRO A 1 103 ? 11.718 -3.367 -16.036 1.00 88.44 103 PRO A N 1
ATOM 805 C CA . PRO A 1 103 ? 10.892 -3.783 -17.165 1.00 88.44 103 PRO A CA 1
ATOM 806 C C . PRO A 1 103 ? 11.073 -5.264 -17.512 1.00 88.44 103 PRO A C 1
ATOM 808 O O . PRO A 1 103 ? 12.139 -5.843 -17.296 1.00 88.44 103 PRO A O 1
ATOM 811 N N . VAL A 1 104 ? 10.040 -5.864 -18.109 1.00 89.31 104 VAL A N 1
ATOM 812 C CA . VAL A 1 104 ? 10.010 -7.265 -18.572 1.00 89.31 104 VAL A CA 1
ATOM 813 C C . VAL A 1 104 ? 10.091 -8.284 -17.427 1.00 89.31 104 VAL A C 1
ATOM 815 O O . VAL A 1 104 ? 9.074 -8.873 -17.064 1.00 89.31 104 VAL A O 1
ATOM 818 N N . ILE A 1 105 ? 11.269 -8.484 -16.829 1.00 93.50 105 ILE A N 1
ATOM 819 C CA . ILE A 1 105 ? 11.485 -9.489 -15.774 1.00 93.50 105 ILE A CA 1
ATOM 820 C C . ILE A 1 105 ? 10.792 -9.064 -14.480 1.00 93.50 105 ILE A C 1
ATOM 822 O O . ILE A 1 105 ? 10.090 -9.861 -13.857 1.00 93.50 105 ILE A O 1
ATOM 826 N N . GLY A 1 106 ? 10.954 -7.800 -14.087 1.00 92.19 106 GLY A N 1
ATOM 827 C CA . GLY A 1 106 ? 10.322 -7.276 -12.883 1.00 92.19 106 GLY A CA 1
ATOM 828 C C . GLY A 1 106 ? 8.805 -7.205 -13.007 1.00 92.19 106 GLY A C 1
ATOM 829 O O . GLY A 1 106 ? 8.115 -7.433 -12.024 1.00 92.19 106 GLY A O 1
ATOM 830 N N . TRP A 1 107 ? 8.256 -6.974 -14.201 1.00 90.62 107 TRP A N 1
ATOM 831 C CA . TRP A 1 107 ? 6.806 -7.027 -14.421 1.00 90.62 107 TRP A CA 1
ATOM 832 C C . TRP A 1 107 ? 6.244 -8.429 -14.203 1.00 90.62 107 TRP A C 1
ATOM 834 O O . TRP A 1 107 ? 5.250 -8.583 -13.497 1.00 90.62 107 TRP A O 1
ATOM 844 N N . ALA A 1 108 ? 6.903 -9.451 -14.756 1.00 92.38 108 ALA A N 1
ATOM 845 C CA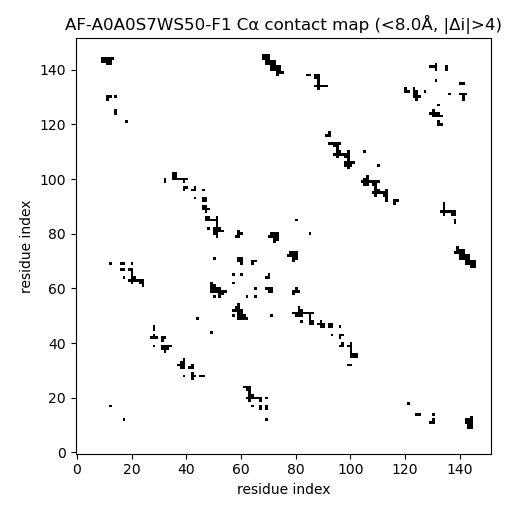 . ALA A 1 108 ? 6.488 -10.836 -14.573 1.00 92.38 108 ALA A CA 1
ATOM 846 C C . ALA A 1 108 ? 6.605 -11.263 -13.099 1.00 92.38 108 ALA A C 1
ATOM 848 O O . ALA A 1 108 ? 5.617 -11.667 -12.486 1.00 92.38 108 ALA A O 1
ATOM 849 N N . LEU A 1 109 ? 7.795 -11.120 -12.504 1.00 95.62 109 LEU A N 1
ATOM 850 C CA . LEU A 1 109 ? 8.041 -11.525 -11.116 1.00 95.62 109 LEU A CA 1
ATOM 851 C C . LEU A 1 109 ? 7.252 -10.670 -10.119 1.00 95.62 109 LEU A C 1
ATOM 853 O O . LEU A 1 109 ? 6.608 -11.194 -9.213 1.00 95.62 109 LEU A O 1
ATOM 857 N N . GLY A 1 110 ? 7.271 -9.353 -10.304 1.00 93.06 110 GLY A N 1
ATOM 858 C CA . GLY A 1 110 ? 6.563 -8.390 -9.471 1.00 93.06 110 GLY A CA 1
ATOM 859 C C . GLY A 1 110 ? 5.054 -8.578 -9.539 1.00 93.06 110 GLY A C 1
ATOM 860 O O . GLY A 1 110 ? 4.407 -8.541 -8.496 1.00 93.06 110 GLY A O 1
ATOM 861 N N . GLY A 1 111 ? 4.493 -8.866 -10.717 1.00 90.81 111 GLY A N 1
ATOM 862 C CA . GLY A 1 111 ? 3.075 -9.187 -10.885 1.00 90.81 111 GLY A CA 1
ATOM 863 C C . GLY A 1 111 ? 2.660 -10.443 -10.118 1.00 90.81 111 GLY A C 1
ATOM 864 O O . GLY A 1 111 ? 1.679 -10.409 -9.376 1.00 90.81 111 GLY A O 1
ATOM 865 N N . VAL A 1 112 ? 3.444 -11.524 -10.215 1.00 94.56 112 VAL A N 1
ATOM 866 C CA . VAL A 1 112 ? 3.192 -12.769 -9.467 1.00 94.56 112 VAL A CA 1
ATOM 867 C C . VAL A 1 112 ? 3.280 -12.537 -7.956 1.00 94.56 112 VAL A C 1
ATOM 869 O O . VAL A 1 112 ? 2.365 -12.911 -7.225 1.00 94.56 112 VAL A O 1
ATOM 872 N N . ILE A 1 113 ? 4.338 -11.878 -7.476 1.00 94.81 113 ILE A N 1
ATOM 873 C CA . ILE A 1 113 ? 4.525 -11.591 -6.043 1.00 94.81 113 ILE A CA 1
ATOM 874 C C . ILE A 1 113 ? 3.395 -10.707 -5.511 1.00 94.81 113 ILE A C 1
ATOM 876 O O . ILE A 1 113 ? 2.845 -10.977 -4.445 1.00 94.81 113 ILE A O 1
ATOM 880 N N . THR A 1 114 ? 3.026 -9.676 -6.270 1.00 91.94 114 THR A N 1
ATOM 881 C CA . THR A 1 114 ? 1.920 -8.769 -5.951 1.00 91.94 114 THR A CA 1
ATOM 882 C C . THR A 1 114 ? 0.607 -9.539 -5.812 1.00 91.94 114 THR A C 1
ATOM 884 O O . THR A 1 114 ? -0.086 -9.398 -4.805 1.00 91.94 114 THR A O 1
ATOM 887 N N . LEU A 1 115 ? 0.289 -10.403 -6.781 1.00 91.75 115 LEU A N 1
ATOM 888 C CA . LEU A 1 115 ? -0.915 -11.229 -6.759 1.00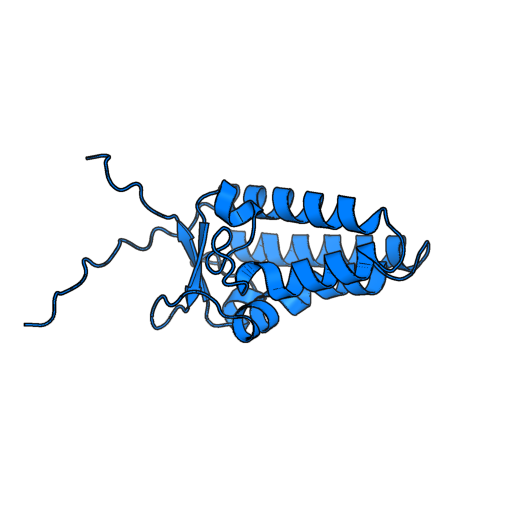 91.75 115 LEU A CA 1
ATOM 889 C C . LEU A 1 115 ? -0.953 -12.144 -5.528 1.00 91.75 115 LEU A C 1
ATOM 891 O O . LEU A 1 115 ? -1.963 -12.182 -4.828 1.00 91.75 115 LEU A O 1
ATOM 895 N N . LEU A 1 116 ? 0.144 -12.846 -5.232 1.00 94.31 116 LEU A N 1
ATOM 896 C CA . LEU A 1 116 ? 0.226 -13.737 -4.072 1.00 94.31 116 LEU A CA 1
ATOM 897 C C . LEU A 1 116 ? 0.071 -12.974 -2.752 1.00 94.31 116 LEU A C 1
ATOM 899 O O . LEU A 1 116 ? -0.702 -13.397 -1.892 1.00 94.31 116 LEU A O 1
ATOM 903 N N . ALA A 1 117 ? 0.752 -11.833 -2.605 1.00 92.25 117 ALA A N 1
ATOM 904 C CA . ALA A 1 117 ? 0.634 -10.988 -1.419 1.00 92.25 117 ALA A CA 1
ATOM 905 C C . ALA A 1 117 ? -0.816 -10.527 -1.204 1.00 92.25 117 ALA A C 1
ATOM 907 O O . ALA A 1 117 ? -1.325 -10.591 -0.085 1.00 92.25 117 ALA A O 1
ATOM 908 N N . TYR A 1 118 ? -1.509 -10.123 -2.273 1.00 89.94 118 TYR A N 1
ATOM 909 C CA . TYR A 1 118 ? -2.911 -9.710 -2.199 1.00 89.94 118 TYR A CA 1
ATOM 910 C C . TYR A 1 118 ? -3.866 -10.852 -1.880 1.00 89.94 118 TYR A C 1
ATOM 912 O O . TYR A 1 118 ? -4.800 -10.642 -1.109 1.00 89.94 118 TYR A O 1
ATOM 9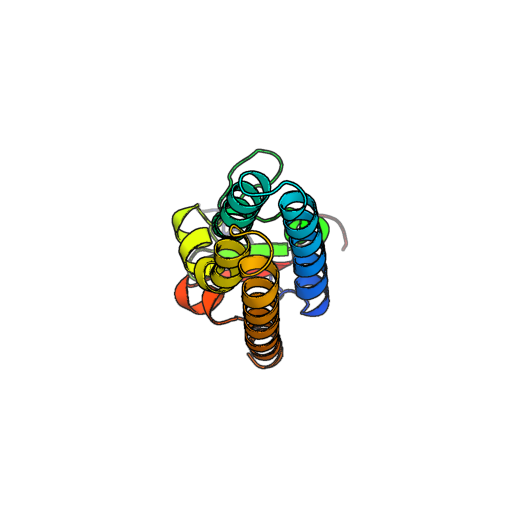20 N N . LEU A 1 119 ? -3.635 -12.052 -2.416 1.00 92.31 119 LEU A N 1
ATOM 921 C CA . LEU A 1 119 ? -4.439 -13.225 -2.074 1.00 92.31 119 LEU A CA 1
ATOM 922 C C . LEU A 1 119 ? -4.301 -13.572 -0.590 1.00 92.31 119 LEU A C 1
ATOM 924 O O . LEU A 1 119 ? -5.310 -13.722 0.094 1.00 92.31 119 LEU A O 1
ATOM 928 N N . VAL A 1 120 ? -3.069 -13.634 -0.075 1.00 93.31 120 VAL A N 1
ATOM 929 C CA . VAL A 1 120 ? -2.809 -13.927 1.344 1.00 93.31 120 VAL A CA 1
ATOM 930 C C . VAL A 1 120 ? -3.453 -12.874 2.244 1.00 93.31 120 VAL A C 1
ATOM 932 O O . VAL A 1 120 ? -4.209 -13.211 3.153 1.00 93.31 120 VAL A O 1
ATOM 935 N N . GLU A 1 121 ? -3.205 -11.593 1.977 1.00 91.94 121 GLU A N 1
ATOM 936 C CA . GLU A 1 121 ? -3.757 -10.501 2.782 1.00 91.94 121 GLU A CA 1
ATOM 937 C C . GLU A 1 121 ? -5.289 -10.444 2.686 1.00 91.94 121 GLU A C 1
ATOM 939 O O . GLU A 1 121 ? -5.955 -10.202 3.690 1.00 91.94 121 GLU A O 1
ATOM 944 N N . GLY A 1 122 ? -5.865 -10.721 1.512 1.00 90.50 122 GLY A N 1
ATOM 945 C CA . GLY A 1 122 ? -7.311 -10.799 1.304 1.00 90.50 122 GLY A CA 1
ATOM 946 C C . GLY A 1 122 ? -7.961 -11.932 2.100 1.00 90.50 122 GLY A C 1
ATOM 947 O O . GLY A 1 122 ? -8.961 -11.703 2.780 1.00 90.50 122 GLY A O 1
ATOM 948 N N . ILE A 1 123 ? -7.359 -13.127 2.093 1.00 91.44 123 ILE A N 1
ATOM 949 C CA . ILE A 1 123 ? -7.803 -14.261 2.919 1.00 91.44 123 ILE A CA 1
ATOM 950 C C . ILE A 1 123 ? -7.766 -13.883 4.403 1.00 91.44 123 ILE A C 1
ATOM 952 O O . ILE A 1 123 ? -8.723 -14.157 5.126 1.00 91.44 123 ILE A O 1
ATOM 956 N N . LEU A 1 124 ? -6.708 -13.211 4.862 1.00 90.75 124 LEU A N 1
ATOM 957 C CA . LEU A 1 124 ? -6.593 -12.773 6.256 1.00 90.75 124 LEU A CA 1
ATOM 958 C C . LEU A 1 124 ? -7.638 -11.722 6.643 1.00 90.75 124 LEU A C 1
ATOM 960 O O . LEU A 1 124 ? -8.202 -11.824 7.731 1.00 90.75 124 LEU A O 1
ATOM 964 N N . VAL A 1 125 ? -7.964 -10.766 5.765 1.00 89.38 125 VAL A N 1
ATOM 965 C CA . VAL A 1 125 ? -9.073 -9.818 6.002 1.00 89.38 125 VAL A CA 1
ATOM 966 C C . VAL A 1 125 ? -10.401 -10.558 6.161 1.00 89.38 125 VAL A C 1
ATOM 968 O O . VAL A 1 125 ? -11.189 -10.211 7.037 1.00 89.38 125 VAL A O 1
ATOM 971 N N . LEU A 1 126 ? -10.664 -11.564 5.325 1.00 88.62 126 LEU A N 1
ATOM 972 C CA . LEU A 1 126 ? -11.920 -12.320 5.361 1.00 88.62 126 LEU A CA 1
ATOM 973 C C . LEU A 1 126 ? -12.004 -13.276 6.556 1.00 88.62 126 LEU A C 1
ATOM 975 O O . LEU A 1 126 ? -13.091 -13.505 7.076 1.00 88.62 126 LEU A O 1
ATOM 979 N N . SER A 1 127 ? -10.866 -13.810 6.995 1.00 88.38 127 SER A N 1
ATOM 980 C CA . SER A 1 127 ? -10.802 -14.823 8.055 1.00 88.38 127 SER A CA 1
ATOM 981 C C . SER A 1 127 ? -10.663 -14.213 9.454 1.00 88.38 127 SER A C 1
ATOM 983 O O . SER A 1 127 ? -10.962 -14.875 10.444 1.00 88.38 127 SER A O 1
ATOM 985 N N . SER A 1 128 ? -10.207 -12.961 9.560 1.00 85.69 128 SER A N 1
ATOM 986 C CA . SER A 1 128 ? -10.000 -12.301 10.852 1.00 85.69 128 SER A CA 1
ATOM 987 C C . SER A 1 128 ? -11.310 -11.726 11.415 1.00 85.69 128 SER A C 1
ATOM 989 O O . SER A 1 128 ? -11.996 -10.973 10.706 1.00 85.69 128 SER A O 1
ATOM 991 N N . PRO A 1 129 ? -11.625 -11.955 12.709 1.00 82.94 129 PRO A N 1
ATOM 992 C CA . PRO A 1 129 ? -12.795 -11.370 13.375 1.00 82.94 129 PRO A CA 1
ATOM 993 C C . PRO A 1 129 ? -12.862 -9.846 13.224 1.00 82.94 129 PRO A C 1
ATOM 995 O O . PRO A 1 129 ? -13.907 -9.295 12.883 1.00 82.94 129 PRO A O 1
ATOM 998 N 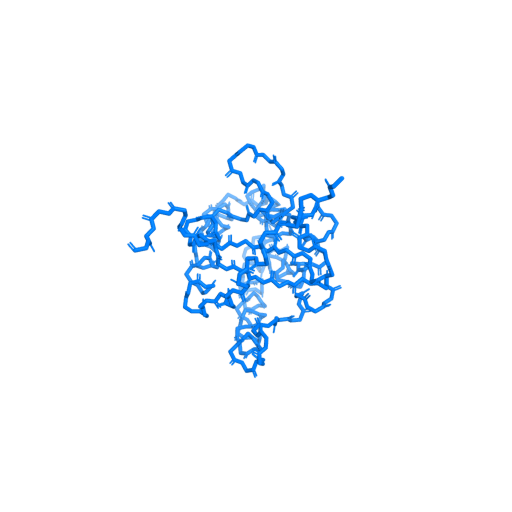N . ASP A 1 130 ? -11.710 -9.181 13.304 1.00 82.31 130 ASP A N 1
ATOM 999 C CA . ASP A 1 130 ? -11.593 -7.720 13.210 1.00 82.31 130 ASP A CA 1
ATOM 1000 C C . ASP A 1 130 ? -11.399 -7.232 11.764 1.00 82.31 130 ASP A C 1
ATOM 1002 O O . ASP A 1 130 ? -11.342 -6.036 11.483 1.00 82.31 130 ASP A O 1
ATOM 1006 N N . GLY A 1 131 ? -11.267 -8.161 10.810 1.00 85.25 131 GLY A N 1
ATOM 1007 C CA . GLY A 1 131 ? -10.967 -7.875 9.406 1.00 85.25 131 GLY A CA 1
ATOM 1008 C C . GLY A 1 131 ? -9.591 -7.259 9.178 1.00 85.25 131 GLY A C 1
ATOM 1009 O O . GLY A 1 131 ? -9.362 -6.629 8.148 1.00 85.25 131 GLY A O 1
ATOM 1010 N N . LYS A 1 132 ? -8.677 -7.376 10.140 1.00 90.75 132 LYS A N 1
ATOM 1011 C CA . LYS A 1 132 ? -7.304 -6.892 10.011 1.00 90.75 132 LYS A CA 1
ATOM 1012 C C . LYS A 1 132 ? -6.484 -7.850 9.152 1.00 90.75 132 LYS A C 1
ATOM 1014 O O . LYS A 1 132 ? -6.674 -9.061 9.188 1.00 90.75 132 LYS A O 1
ATOM 1019 N N . ARG A 1 133 ? -5.560 -7.286 8.385 1.00 93.12 133 ARG A N 1
ATOM 1020 C CA . ARG A 1 133 ? -4.530 -8.035 7.651 1.00 93.12 133 ARG A CA 1
ATOM 1021 C C . ARG A 1 133 ? -3.168 -7.896 8.347 1.00 93.12 133 ARG A C 1
ATOM 1023 O O . ARG A 1 133 ? -3.067 -7.163 9.331 1.00 93.12 133 ARG A O 1
ATOM 1030 N N . ILE A 1 134 ? -2.113 -8.533 7.835 1.00 93.25 134 ILE A N 1
ATOM 1031 C CA . ILE A 1 134 ? -0.762 -8.508 8.435 1.00 93.25 134 ILE A CA 1
ATOM 1032 C C . ILE A 1 134 ? -0.289 -7.071 8.619 1.00 93.25 134 ILE A C 1
ATOM 1034 O O . ILE A 1 134 ? 0.108 -6.681 9.715 1.00 93.25 134 ILE A O 1
ATOM 1038 N N . GLY A 1 135 ? -0.385 -6.266 7.561 1.00 92.25 135 GLY A N 1
ATOM 1039 C CA . GLY A 1 135 ? -0.006 -4.860 7.624 1.00 92.25 135 GLY A CA 1
ATOM 1040 C C . GLY A 1 135 ? -0.774 -4.090 8.699 1.00 92.25 135 GLY A C 1
ATOM 1041 O O . GLY A 1 135 ? -0.172 -3.327 9.453 1.00 92.25 135 GLY A O 1
ATOM 1042 N N . ASP A 1 136 ? -2.088 -4.309 8.801 1.00 92.94 136 ASP A N 1
ATOM 1043 C CA . ASP A 1 136 ? -2.939 -3.605 9.767 1.00 92.94 136 ASP A CA 1
ATOM 1044 C C . ASP A 1 136 ? -2.536 -3.947 11.213 1.00 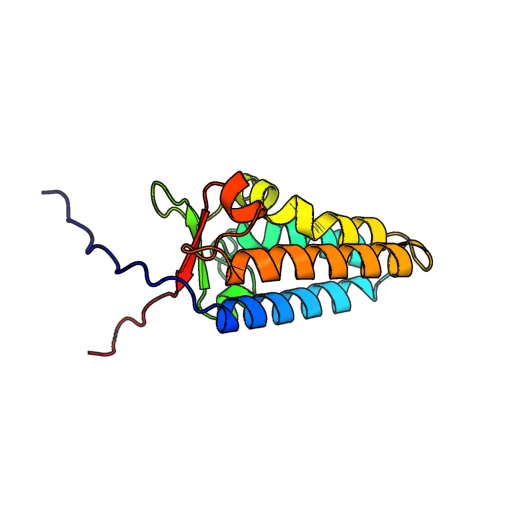92.94 136 ASP A C 1
ATOM 1046 O O . ASP A 1 136 ? -2.469 -3.044 12.049 1.00 92.94 136 ASP A O 1
ATOM 1050 N N . ASN A 1 137 ? -2.179 -5.211 11.475 1.00 93.50 137 ASN A N 1
ATOM 1051 C CA . ASN A 1 137 ? -1.652 -5.666 12.764 1.00 93.50 137 ASN A CA 1
ATOM 1052 C C . ASN A 1 137 ? -0.279 -5.052 13.075 1.00 93.50 137 ASN A C 1
ATOM 1054 O O . ASN A 1 137 ? -0.075 -4.542 14.171 1.00 93.50 137 ASN A O 1
ATOM 1058 N N . LEU A 1 138 ? 0.645 -5.026 12.109 1.00 93.38 138 LEU A N 1
ATOM 1059 C CA . LEU A 1 138 ? 1.980 -4.431 12.289 1.00 93.38 138 LEU A CA 1
ATOM 1060 C C . LEU A 1 138 ? 1.934 -2.928 12.590 1.00 93.38 138 LEU A C 1
ATOM 1062 O O . LEU A 1 138 ? 2.811 -2.396 13.271 1.00 93.38 138 LEU A O 1
ATOM 1066 N N . ALA A 1 139 ? 0.932 -2.235 12.053 1.00 93.69 139 ALA A N 1
ATOM 1067 C CA . ALA A 1 139 ? 0.748 -0.802 12.239 1.00 93.69 139 ALA A CA 1
ATOM 1068 C C . ALA A 1 139 ? -0.229 -0.451 13.377 1.00 93.69 139 ALA A C 1
ATOM 1070 O O . ALA A 1 139 ? -0.464 0.732 13.602 1.00 93.69 139 ALA A O 1
ATOM 1071 N N . ASN A 1 140 ? -0.807 -1.438 14.076 1.00 93.94 140 ASN A N 1
ATOM 1072 C CA . ASN A 1 140 ? -1.872 -1.245 15.070 1.00 93.94 140 ASN A CA 1
ATOM 1073 C C . ASN A 1 140 ? -3.045 -0.404 14.544 1.00 93.94 140 ASN A C 1
ATOM 1075 O O . ASN A 1 140 ? -3.539 0.506 15.205 1.00 93.94 140 ASN A O 1
ATOM 1079 N N . THR A 1 141 ? -3.533 -0.723 13.350 1.00 93.31 141 THR A N 1
ATOM 1080 C CA . THR A 1 141 ? -4.603 0.033 12.677 1.00 93.31 141 THR A CA 1
ATOM 1081 C C . THR A 1 141 ? -5.826 -0.824 12.383 1.00 93.31 141 THR A C 1
ATOM 1083 O O . THR A 1 141 ? -5.759 -2.052 12.331 1.00 93.31 141 THR A O 1
ATOM 1086 N N . VAL A 1 142 ? -6.951 -0.158 12.153 1.00 92.75 142 VAL A N 1
ATOM 1087 C CA . VAL A 1 142 ? -8.198 -0.757 11.678 1.00 92.75 142 VAL A CA 1
ATOM 1088 C C . VAL A 1 142 ? -8.796 0.120 10.580 1.00 92.75 142 VAL A C 1
ATOM 1090 O O . VAL A 1 142 ? -8.535 1.321 10.512 1.00 92.75 142 VAL A O 1
ATOM 1093 N N . VAL A 1 143 ? -9.568 -0.484 9.677 1.00 92.38 143 VAL A N 1
ATOM 1094 C CA . VAL A 1 143 ? -10.302 0.249 8.640 1.00 92.38 143 VAL A CA 1
ATOM 1095 C C . VAL A 1 143 ? -11.761 0.347 9.051 1.00 92.38 143 VAL A C 1
ATOM 1097 O O . VAL A 1 143 ? -12.425 -0.673 9.240 1.00 92.38 143 VAL A O 1
ATOM 1100 N N . ILE A 1 144 ? -12.240 1.580 9.152 1.00 91.38 144 ILE A N 1
ATOM 1101 C CA . ILE A 1 144 ? -13.593 1.922 9.581 1.00 91.38 144 ILE A CA 1
ATOM 1102 C C . ILE A 1 144 ? -14.366 2.510 8.402 1.00 91.38 144 ILE A C 1
ATOM 1104 O O . ILE A 1 144 ? -13.764 3.076 7.479 1.00 91.38 144 ILE A O 1
ATOM 1108 N N . GLU A 1 145 ? -15.685 2.362 8.416 1.00 90.06 145 GLU A N 1
ATOM 1109 C CA . GLU A 1 145 ? -16.559 3.055 7.473 1.00 90.06 145 GLU A CA 1
ATOM 1110 C C . GLU A 1 145 ? -17.001 4.409 8.047 1.00 90.06 145 GLU A C 1
ATOM 1112 O O . GLU A 1 145 ? -17.385 4.502 9.210 1.00 90.06 145 GLU A O 1
ATOM 1117 N N . GLU A 1 146 ? -16.932 5.474 7.244 1.00 84.00 146 GLU A N 1
ATOM 1118 C CA . GLU A 1 146 ? -17.480 6.774 7.644 1.00 84.00 146 GLU A CA 1
ATOM 1119 C C . GLU A 1 146 ? -19.013 6.748 7.544 1.00 84.00 146 GLU A C 1
ATOM 1121 O O . GLU A 1 146 ? -19.577 6.609 6.455 1.00 84.00 146 GLU A O 1
ATOM 1126 N N . VAL A 1 147 ? -19.686 6.903 8.688 1.00 69.94 147 VAL A N 1
ATOM 1127 C CA . VAL A 1 147 ? -21.147 7.030 8.770 1.00 69.94 147 VAL A CA 1
ATOM 1128 C C . VAL A 1 147 ? -21.578 8.357 8.134 1.00 69.94 147 VAL A C 1
ATOM 1130 O O . VAL A 1 147 ? -20.923 9.385 8.310 1.00 69.94 147 VAL A O 1
ATOM 1133 N N . ARG A 1 148 ? -22.678 8.345 7.369 1.00 58.12 148 ARG A N 1
ATOM 1134 C CA . ARG A 1 148 ? -23.302 9.573 6.857 1.00 58.12 148 ARG A CA 1
ATOM 1135 C C . ARG A 1 148 ? -23.816 10.395 8.040 1.00 58.12 148 ARG A C 1
ATOM 1137 O O . ARG A 1 148 ? -24.733 9.952 8.721 1.00 58.12 148 ARG A O 1
ATOM 1144 N N . GLU A 1 149 ? -23.309 11.607 8.230 1.00 47.56 149 GLU A N 1
ATOM 1145 C CA . GLU A 1 149 ? -24.069 12.627 8.956 1.00 47.56 149 GLU A CA 1
ATOM 1146 C C . GLU A 1 149 ? -25.345 12.907 8.138 1.00 47.56 149 GLU A C 1
ATOM 1148 O O . GLU A 1 149 ? -25.265 13.453 7.036 1.00 47.56 149 GLU A O 1
ATOM 1153 N N . GLY A 1 150 ? -26.508 12.446 8.619 1.00 50.69 150 GLY A N 1
ATOM 1154 C CA . GLY A 1 150 ? -27.816 12.818 8.060 1.00 50.69 150 GLY A CA 1
ATOM 1155 C C . GLY A 1 150 ? -28.736 11.704 7.545 1.00 50.69 150 GLY A C 1
ATOM 1156 O O . GLY A 1 150 ? -29.506 11.972 6.626 1.00 50.69 150 GLY A O 1
ATOM 1157 N N . GLN A 1 151 ? -28.698 10.483 8.086 1.00 39.28 151 GLN A N 1
ATOM 1158 C CA . GLN A 1 151 ? -29.805 9.526 7.912 1.00 39.28 151 GLN A CA 1
ATOM 1159 C C . GLN A 1 151 ? -30.154 8.869 9.254 1.00 39.28 151 GLN A C 1
ATOM 1161 O O . GLN A 1 151 ? -29.643 7.795 9.565 1.00 39.28 151 GLN A O 1
ATOM 1166 N N . GLU A 1 152 ? -30.984 9.568 10.034 1.00 38.12 152 GLU A N 1
ATOM 1167 C CA . GLU A 1 152 ? -31.978 8.952 10.928 1.00 38.12 152 GLU A CA 1
ATOM 1168 C C . GLU A 1 152 ? -33.243 8.624 10.121 1.00 38.12 152 GLU A C 1
ATOM 1170 O O . GLU A 1 152 ? -33.554 9.399 9.181 1.00 38.12 152 GLU A O 1
#

Organism: NCBI:txid1703770

Secondary structure (DSSP, 8-state):
-----------BPPHHHHHHHHHHHHHHHHHHHTSTTHHHHHHHHHHHHTTT---TTTSSS-HHHHHTTEEEEETTT-PBP-HHHHHHHHHHHHHHHHHTTSTTHHHHHHHHHHHHHHHHHHHHHHHSTT---HHHHHTTEEEEEPPPTT--

Sequence (152 aa):
MAEERPESQVTKADPLKRFLAFLIDAVIVFVLTLIPIIGGLIGAAYMVFRDGFEFTFMKGRSLGKKAMRLKPVLTEDQRVCDLPTSFKRNWILAIGTVIAIIPVIGWALGGVITLLAYLVEGILVLSSPDGKRIGDNLANTVVIEEVREGQE

Mean predicted aligned error: 6.35 Å

pLDDT: mean 86.56, std 14.42, range [38.12, 96.5]